Protein AF-A0A9P4NFZ3-F1 (afdb_monomer_lite)

InterPro domains:
  IPR036188 FAD/NAD(P)-binding domain superfamily [G3DSA:3.50.50.60] (1-80)

Secondary structure (DSSP, 8-state):
-HHHHHHHHHHHTT-----SGGGSEEEEEE-TTS-EEEEEETTS-EEE-S------GGGHHHHS--TT------------

Foldseek 3Di:
DVVVVVVVVCVVVPDDDDDDQQPAFPEFDADPVRDGQFGQGNVRDTDGDPDDDDPPPLCCVVHDVPVPPDDDDDDDDDDD

Organism: NCBI:txid1048955

Structure (mmCIF, N/CA/C/O backbone):
data_AF-A0A9P4NFZ3-F1
#
_entry.id   AF-A0A9P4NFZ3-F1
#
loop_
_atom_site.group_PDB
_atom_site.id
_atom_site.type_symbol
_atom_site.label_atom_id
_atom_site.label_alt_id
_atom_site.label_comp_id
_atom_site.label_asym_id
_atom_site.label_entity_id
_atom_site.label_seq_id
_atom_site.pdbx_PDB_ins_code
_atom_site.Cartn_x
_atom_site.Cartn_y
_atom_site.Cartn_z
_atom_site.occupancy
_atom_site.B_iso_or_equiv
_atom_site.auth_seq_id
_atom_site.auth_comp_id
_atom_site.auth_asym_id
_atom_site.auth_atom_id
_atom_site.pdbx_PDB_model_num
ATOM 1 N N . ASP A 1 1 ? 15.097 -4.287 -15.423 1.00 69.88 1 ASP A N 1
ATOM 2 C CA . ASP A 1 1 ? 14.092 -4.482 -16.496 1.00 69.88 1 ASP A CA 1
ATOM 3 C C . ASP A 1 1 ? 12.920 -5.402 -16.170 1.00 69.88 1 ASP A C 1
ATOM 5 O O . ASP A 1 1 ? 11.820 -5.088 -16.608 1.00 69.88 1 ASP A O 1
ATOM 9 N N . ALA A 1 2 ? 13.075 -6.456 -15.360 1.00 81.62 2 ALA A N 1
ATOM 10 C CA . ALA A 1 2 ? 11.978 -7.386 -15.040 1.00 81.62 2 ALA A CA 1
ATOM 11 C C . ALA A 1 2 ? 10.668 -6.714 -14.556 1.00 81.62 2 ALA A C 1
ATOM 13 O O . ALA A 1 2 ? 9.600 -6.993 -15.092 1.00 81.62 2 ALA A O 1
ATOM 14 N N . LEU A 1 3 ? 10.736 -5.760 -13.617 1.00 83.88 3 LEU A N 1
ATOM 15 C CA . LEU A 1 3 ? 9.542 -5.056 -13.109 1.00 83.88 3 LEU A CA 1
ATOM 16 C C . LEU A 1 3 ? 8.815 -4.234 -14.184 1.00 83.88 3 LEU A C 1
ATOM 18 O O . LEU A 1 3 ? 7.588 -4.155 -14.188 1.00 83.88 3 LEU A O 1
ATOM 22 N N . LYS A 1 4 ? 9.564 -3.646 -15.125 1.00 88.56 4 LYS A N 1
ATOM 23 C CA . LYS A 1 4 ? 8.979 -2.895 -16.244 1.00 88.56 4 LYS A CA 1
ATOM 24 C C . LYS A 1 4 ? 8.223 -3.830 -17.186 1.00 88.56 4 LYS A C 1
ATOM 26 O O . LYS A 1 4 ? 7.138 -3.478 -17.638 1.00 88.56 4 LYS A O 1
ATOM 31 N N . VAL A 1 5 ? 8.763 -5.024 -17.443 1.00 92.50 5 VAL A N 1
ATOM 32 C CA . VAL A 1 5 ? 8.103 -6.047 -18.269 1.00 92.50 5 VAL A CA 1
ATOM 33 C C . VAL A 1 5 ? 6.784 -6.485 -17.636 1.00 92.50 5 VAL A C 1
ATOM 35 O O . VAL A 1 5 ? 5.759 -6.458 -18.311 1.00 92.50 5 VAL A O 1
ATOM 38 N N . VAL A 1 6 ? 6.786 -6.790 -16.335 1.00 90.12 6 VAL A N 1
ATOM 39 C CA . VAL A 1 6 ? 5.567 -7.177 -15.603 1.00 90.12 6 VAL A CA 1
ATOM 40 C C . VAL A 1 6 ? 4.518 -6.062 -15.641 1.00 90.12 6 VAL A C 1
ATOM 42 O O . VAL A 1 6 ? 3.357 -6.321 -15.949 1.00 90.12 6 VAL A O 1
ATOM 45 N N . SER A 1 7 ? 4.919 -4.808 -15.399 1.00 88.12 7 SER A N 1
ATOM 46 C CA . SER A 1 7 ? 4.003 -3.661 -15.464 1.00 88.12 7 SER A CA 1
ATOM 47 C C . SER A 1 7 ? 3.391 -3.483 -16.857 1.00 88.12 7 SER A C 1
ATOM 49 O O . SER A 1 7 ? 2.193 -3.230 -16.982 1.00 88.12 7 SER A O 1
ATOM 51 N N . ASN A 1 8 ? 4.192 -3.642 -17.910 1.00 92.31 8 ASN A N 1
ATOM 52 C CA . ASN A 1 8 ? 3.716 -3.518 -19.284 1.00 92.31 8 ASN A CA 1
ATOM 53 C C . ASN A 1 8 ? 2.745 -4.639 -19.658 1.00 92.31 8 ASN A C 1
ATOM 55 O O . ASN A 1 8 ? 1.753 -4.371 -20.329 1.00 92.31 8 ASN A O 1
ATOM 59 N N . GLU A 1 9 ? 2.996 -5.868 -19.215 1.00 93.62 9 GLU A N 1
ATOM 60 C CA . GLU A 1 9 ? 2.094 -6.987 -19.485 1.00 93.62 9 GLU A CA 1
ATOM 61 C C . GLU A 1 9 ? 0.764 -6.835 -18.740 1.00 93.62 9 GLU A C 1
ATOM 63 O O . GLU A 1 9 ? -0.298 -6.982 -19.342 1.00 93.62 9 GLU A O 1
ATOM 68 N N . ALA A 1 10 ? 0.795 -6.405 -17.475 1.00 91.00 10 ALA A N 1
ATOM 69 C CA . ALA A 1 10 ? -0.419 -6.093 -16.722 1.00 91.00 10 ALA A CA 1
ATOM 70 C C . ALA A 1 10 ? -1.268 -5.019 -17.427 1.00 91.00 10 ALA A C 1
ATOM 72 O O . ALA A 1 10 ? -2.486 -5.162 -17.534 1.00 91.00 10 ALA A O 1
ATOM 73 N N . LYS A 1 11 ? -0.629 -3.974 -17.975 1.00 93.44 11 LYS A N 1
ATOM 74 C CA . LYS A 1 11 ? -1.321 -2.945 -18.769 1.00 93.44 11 LYS A CA 1
ATOM 75 C C . LYS A 1 11 ? -2.000 -3.522 -20.010 1.00 93.44 11 LYS A C 1
ATOM 77 O O . LYS A 1 11 ? -3.128 -3.136 -20.301 1.00 93.44 11 LYS A O 1
ATOM 82 N N . LYS A 1 12 ? -1.352 -4.448 -20.728 1.00 94.50 12 LYS A N 1
ATOM 83 C CA . LYS A 1 12 ? -1.953 -5.104 -21.907 1.00 94.50 12 LYS A CA 1
ATOM 84 C C . LYS A 1 12 ? -3.186 -5.928 -21.547 1.00 94.50 12 LYS A C 1
ATOM 86 O O . LYS A 1 12 ? -4.135 -5.953 -22.321 1.00 94.50 12 LYS A O 1
ATOM 91 N N . LEU A 1 13 ? -3.186 -6.552 -20.371 1.00 96.12 13 LEU A N 1
ATOM 92 C CA . LEU A 1 13 ? -4.331 -7.294 -19.837 1.00 96.12 13 LEU A CA 1
ATOM 93 C C . LEU A 1 13 ? -5.450 -6.381 -19.296 1.00 96.12 13 LEU A C 1
ATOM 95 O O . LEU A 1 13 ? -6.466 -6.878 -18.821 1.00 96.12 13 LEU A O 1
ATOM 99 N N . GLY A 1 14 ? -5.289 -5.054 -19.375 1.00 94.25 14 GLY A N 1
ATOM 100 C CA . GLY A 1 14 ? -6.302 -4.069 -18.988 1.00 94.25 14 GLY A CA 1
ATOM 101 C C . GLY A 1 14 ? -6.104 -3.449 -17.604 1.00 94.25 14 GLY A C 1
ATOM 102 O O . GLY A 1 14 ? -6.918 -2.621 -17.190 1.00 94.25 14 GLY A O 1
ATOM 103 N N . ALA A 1 15 ? -5.029 -3.789 -16.884 1.00 92.38 15 ALA A N 1
ATOM 104 C CA . ALA A 1 15 ? -4.743 -3.170 -15.595 1.00 92.38 15 ALA A CA 1
ATOM 105 C C . ALA A 1 15 ? -4.369 -1.689 -15.767 1.00 92.38 15 ALA A C 1
ATOM 107 O O . ALA A 1 15 ? -3.479 -1.323 -16.541 1.00 92.38 15 ALA A O 1
ATOM 108 N N . LYS A 1 16 ? -5.014 -0.817 -14.991 1.00 91.75 16 LYS A N 1
ATOM 109 C CA . LYS A 1 16 ? -4.666 0.605 -14.933 1.00 91.75 16 LYS A CA 1
ATOM 110 C C . LYS A 1 16 ? -3.539 0.803 -13.927 1.00 91.75 16 LYS A C 1
ATOM 112 O O . LYS A 1 16 ? -3.769 0.798 -12.724 1.00 91.75 16 LYS A O 1
ATOM 117 N N . VAL A 1 17 ? -2.321 0.994 -14.425 1.00 88.88 17 VAL A N 1
ATOM 118 C CA . VAL A 1 17 ? -1.169 1.349 -13.584 1.00 88.88 17 VAL A CA 1
ATOM 119 C C . VAL A 1 17 ? -1.047 2.867 -13.547 1.00 88.88 17 VAL A C 1
ATOM 121 O O . VAL A 1 17 ? -0.776 3.495 -14.572 1.00 88.88 17 VAL A O 1
ATOM 124 N N . VAL A 1 18 ? -1.248 3.438 -12.366 1.00 89.12 18 VAL A N 1
ATOM 125 C CA . VAL A 1 18 ? -1.187 4.877 -12.098 1.00 89.12 18 VAL A CA 1
ATOM 126 C C . VAL A 1 18 ? -0.005 5.188 -11.180 1.00 89.12 18 VAL A C 1
ATOM 128 O O . VAL A 1 18 ? 0.386 4.358 -10.363 1.00 89.12 18 VAL A O 1
ATOM 131 N N . SER A 1 19 ? 0.599 6.364 -11.340 1.00 88.69 19 SER A N 1
ATOM 132 C CA . SER A 1 19 ? 1.761 6.800 -10.555 1.00 88.69 19 SER A CA 1
ATOM 133 C C . SER A 1 19 ? 1.797 8.321 -10.422 1.00 88.69 19 SER A C 1
ATOM 135 O O . SER A 1 19 ? 1.275 9.021 -11.290 1.00 88.69 19 SER A O 1
ATOM 137 N N . GLY A 1 20 ? 2.474 8.824 -9.389 1.00 88.38 20 GLY A N 1
ATOM 138 C CA . GLY A 1 20 ? 2.641 10.254 -9.107 1.00 88.38 20 GLY A CA 1
ATOM 139 C C . GLY A 1 20 ? 1.791 10.735 -7.922 1.00 88.38 20 GLY A C 1
ATOM 140 O O . GLY A 1 20 ? 0.957 9.970 -7.443 1.00 88.38 20 GLY A O 1
ATOM 141 N N . PRO A 1 21 ? 1.957 11.997 -7.478 1.00 85.50 21 PRO A N 1
ATOM 142 C CA . PRO A 1 21 ? 1.383 12.504 -6.221 1.00 85.50 21 PRO A CA 1
ATOM 143 C C . PRO A 1 21 ? -0.137 12.345 -6.103 1.00 85.50 21 PRO A C 1
ATOM 145 O O . PRO A 1 21 ? -0.658 12.026 -5.043 1.00 85.50 21 PRO A O 1
ATOM 148 N N . SER A 1 22 ? -0.869 12.470 -7.215 1.00 86.62 22 SER A N 1
ATOM 149 C CA . SER A 1 22 ? -2.328 12.265 -7.248 1.00 86.62 22 SER A CA 1
ATOM 150 C C . SER A 1 22 ? -2.786 10.823 -7.004 1.00 86.62 22 SER A C 1
ATOM 152 O O . SER A 1 22 ? -3.988 10.562 -6.966 1.00 86.62 22 SER A O 1
ATOM 154 N N . TRP A 1 23 ? -1.840 9.892 -6.898 1.00 86.94 23 TRP A N 1
ATOM 155 C CA . TRP A 1 23 ? -2.048 8.470 -6.641 1.00 86.94 23 TRP A CA 1
ATOM 156 C C . TRP A 1 23 ? -1.122 7.932 -5.540 1.00 86.94 23 TRP A C 1
ATOM 158 O O . TRP A 1 23 ? -1.181 6.743 -5.235 1.00 86.94 23 TRP A O 1
ATOM 168 N N . THR A 1 24 ? -0.283 8.780 -4.934 1.00 90.06 24 THR A N 1
ATOM 169 C CA . THR A 1 24 ? 0.485 8.424 -3.738 1.00 90.06 24 THR A CA 1
ATOM 170 C C . THR A 1 24 ? -0.464 8.428 -2.550 1.00 90.06 24 THR A C 1
ATOM 172 O O . THR A 1 24 ? -1.079 9.453 -2.278 1.00 90.06 24 THR A O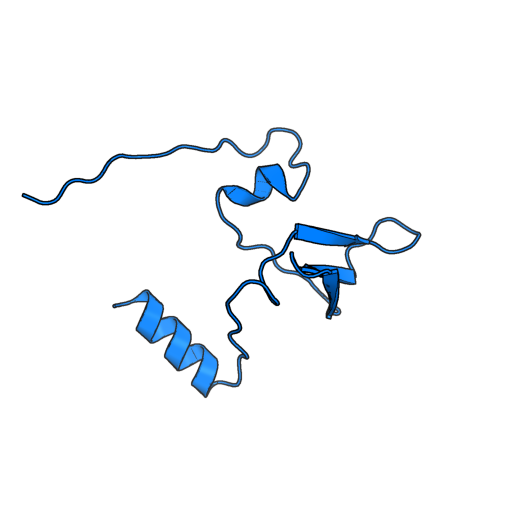 1
ATOM 175 N N . MET A 1 25 ? -0.619 7.291 -1.873 1.00 89.06 25 MET A N 1
ATOM 176 C CA . MET A 1 25 ? -1.519 7.161 -0.726 1.00 89.06 25 MET A CA 1
ATOM 177 C C . MET A 1 25 ? -0.951 7.869 0.508 1.00 89.06 25 MET A C 1
ATOM 179 O O . MET A 1 25 ? 0.167 7.573 0.918 1.00 89.06 25 MET A O 1
ATOM 183 N N . GLU A 1 26 ? -1.759 8.726 1.129 1.00 89.81 26 GLU A N 1
ATOM 184 C CA . GLU A 1 26 ? -1.472 9.346 2.429 1.00 89.81 26 GLU A CA 1
ATOM 185 C C . GLU A 1 26 ? -2.212 8.632 3.568 1.00 89.81 26 GLU A C 1
ATOM 187 O O . GLU A 1 26 ? -1.667 8.456 4.654 1.00 89.81 26 GLU A O 1
ATOM 192 N N . LYS A 1 27 ? -3.454 8.190 3.333 1.00 89.2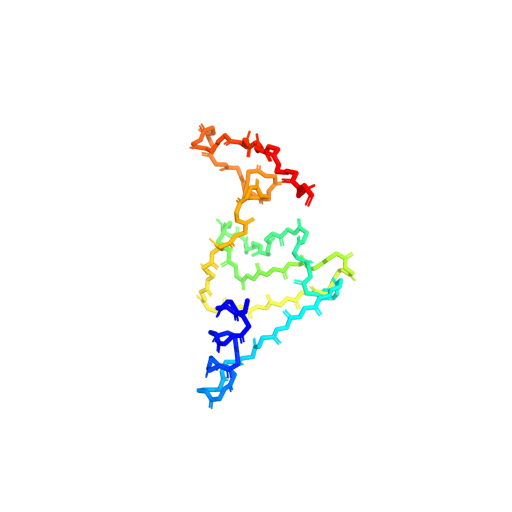5 27 LYS A N 1
ATOM 193 C CA . LYS A 1 27 ? -4.250 7.450 4.323 1.00 89.25 27 LYS A CA 1
ATOM 194 C C . LYS A 1 27 ? -5.312 6.571 3.672 1.00 89.25 27 LYS A C 1
ATOM 196 O O . LYS A 1 27 ? -5.707 6.793 2.526 1.00 89.25 27 LYS A O 1
ATOM 201 N N . LEU A 1 28 ? -5.801 5.597 4.435 1.00 90.62 28 LEU A N 1
ATOM 202 C CA . LEU A 1 28 ? -6.981 4.820 4.068 1.00 90.62 28 LEU A CA 1
ATOM 203 C C . LEU A 1 28 ? -8.247 5.671 4.204 1.00 90.62 28 LEU A C 1
ATOM 205 O O . LEU A 1 28 ? -8.380 6.475 5.130 1.00 90.62 28 LEU A O 1
ATOM 209 N N . LEU A 1 29 ? -9.181 5.463 3.283 1.00 91.94 29 LEU A N 1
ATOM 210 C CA . LEU A 1 29 ? -10.552 5.927 3.422 1.00 91.94 29 LEU A CA 1
ATOM 211 C C . LEU A 1 29 ? -11.321 4.850 4.187 1.00 91.94 29 LEU A C 1
ATOM 213 O O . LEU A 1 29 ? -11.460 3.729 3.695 1.00 91.94 29 LEU A O 1
ATOM 217 N N . LEU A 1 30 ? -11.762 5.187 5.397 1.00 91.75 30 LEU A N 1
ATOM 218 C CA . LEU A 1 30 ? -12.543 4.300 6.251 1.00 91.75 30 LEU A CA 1
ATOM 219 C C . LEU A 1 30 ? -14.002 4.752 6.274 1.00 91.75 30 LEU A C 1
ATOM 221 O O . LEU A 1 30 ? -14.280 5.953 6.253 1.00 91.75 30 LEU A O 1
ATOM 225 N N . ASP A 1 31 ? -14.926 3.802 6.328 1.00 90.25 31 ASP A N 1
ATOM 226 C CA . ASP A 1 31 ? -16.342 4.090 6.534 1.00 90.25 31 ASP A CA 1
ATOM 227 C C . ASP A 1 31 ? -16.688 4.322 8.022 1.00 90.25 31 ASP A C 1
ATOM 229 O O . ASP A 1 31 ? -15.822 4.363 8.899 1.00 90.25 31 ASP A O 1
ATOM 233 N N . GLY A 1 32 ? -17.983 4.477 8.321 1.00 87.44 32 GLY A N 1
ATOM 234 C CA . GLY A 1 32 ? -18.470 4.673 9.691 1.00 87.44 32 GLY A CA 1
ATOM 235 C C . GLY A 1 32 ? -18.294 3.464 10.622 1.00 87.44 32 GLY A C 1
ATOM 236 O O . GLY A 1 32 ? -18.426 3.624 11.835 1.00 87.44 32 GLY A O 1
ATOM 237 N N . ALA A 1 33 ? -17.998 2.278 10.084 1.00 90.56 33 ALA A N 1
ATOM 238 C CA . ALA A 1 33 ? -17.698 1.061 10.836 1.00 90.56 33 ALA A CA 1
ATOM 239 C C . ALA A 1 33 ? -16.183 0.817 10.989 1.00 90.56 33 ALA A C 1
ATOM 241 O O . ALA A 1 33 ? -15.779 -0.055 11.758 1.00 90.56 33 ALA A O 1
ATOM 242 N N . GLY A 1 34 ? -15.347 1.609 10.310 1.00 84.69 34 GLY A N 1
ATOM 243 C CA . GLY A 1 34 ? -13.894 1.457 10.293 1.00 84.69 34 GLY A CA 1
ATOM 244 C C . GLY A 1 34 ? -13.382 0.511 9.203 1.00 84.69 34 GLY A C 1
ATOM 245 O O . GLY A 1 34 ? -12.208 0.140 9.242 1.00 84.69 34 GLY A O 1
ATOM 246 N N . GLU A 1 35 ? -14.218 0.121 8.237 1.00 89.38 35 GLU A N 1
ATOM 247 C CA . GLU A 1 35 ? -13.809 -0.698 7.094 1.00 89.38 35 GLU A CA 1
ATOM 248 C C . GLU A 1 35 ? -13.152 0.153 6.001 1.00 89.38 35 GLU A C 1
ATOM 250 O O . GLU A 1 35 ? -13.591 1.266 5.705 1.00 89.38 35 GLU A O 1
ATOM 255 N N . ALA A 1 36 ? -12.089 -0.371 5.383 1.00 90.81 36 ALA A N 1
ATOM 256 C CA . ALA A 1 36 ? -11.364 0.328 4.328 1.00 90.81 36 ALA A CA 1
ATOM 257 C C .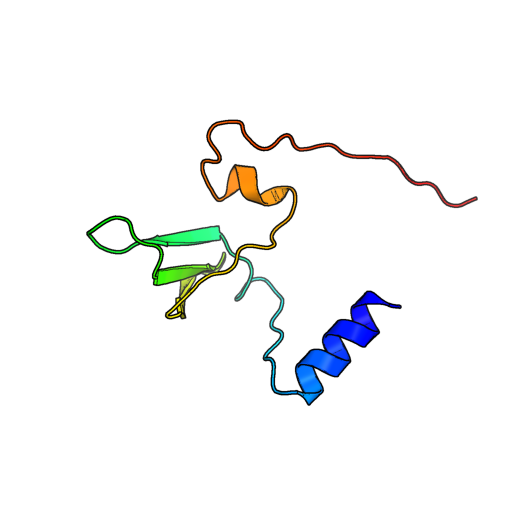 ALA A 1 36 ? -12.099 0.232 2.985 1.00 90.81 36 ALA A C 1
ATOM 259 O O . ALA A 1 36 ? -12.152 -0.831 2.370 1.00 90.81 36 ALA A O 1
ATOM 260 N N . THR A 1 37 ? -12.604 1.367 2.507 1.00 94.31 37 THR A N 1
ATOM 261 C CA . THR A 1 37 ? -13.380 1.492 1.260 1.00 94.31 37 THR A CA 1
ATOM 262 C C . THR A 1 37 ? -12.604 2.185 0.139 1.00 94.31 37 THR A C 1
ATOM 264 O O . THR A 1 37 ? -13.090 2.325 -0.985 1.00 94.31 37 THR A O 1
ATOM 267 N N . GLY A 1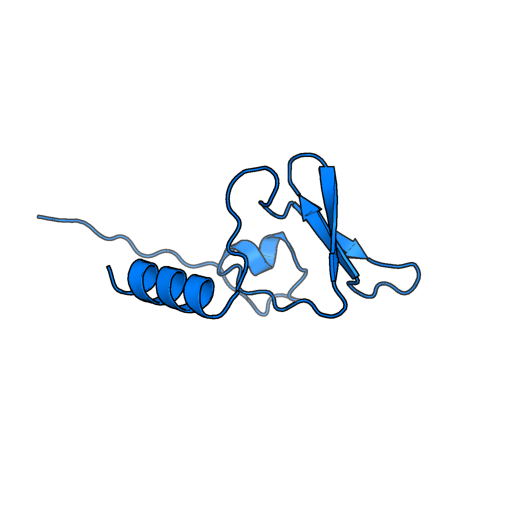 38 ? -11.380 2.637 0.419 1.00 93.12 38 GLY A N 1
ATOM 268 C CA . GLY A 1 38 ? -10.570 3.358 -0.550 1.00 93.12 38 GLY A CA 1
ATOM 269 C C . GLY A 1 38 ? -9.289 3.947 0.023 1.00 93.12 38 GLY A C 1
ATOM 270 O O . GLY A 1 38 ? -8.843 3.604 1.120 1.00 93.12 38 GLY A O 1
ATOM 271 N N . ILE A 1 39 ? -8.706 4.869 -0.738 1.00 93.38 39 ILE A N 1
ATOM 272 C CA . ILE A 1 39 ? -7.516 5.630 -0.357 1.00 93.38 39 ILE A CA 1
ATOM 273 C C . ILE A 1 39 ? -7.752 7.129 -0.523 1.00 93.38 39 ILE A C 1
ATOM 275 O O . ILE A 1 39 ? -8.505 7.563 -1.400 1.00 93.38 39 ILE A O 1
ATOM 279 N N . VAL A 1 40 ? -7.040 7.916 0.275 1.00 93.31 40 VAL A N 1
ATOM 280 C CA . VAL A 1 40 ? -6.861 9.354 0.076 1.00 93.31 40 VAL A CA 1
ATOM 281 C C . VAL A 1 40 ? -5.411 9.588 -0.323 1.00 93.31 40 VAL A C 1
ATOM 283 O O . VAL A 1 40 ? -4.488 9.116 0.346 1.00 93.31 40 VAL A O 1
ATOM 286 N N . SER A 1 41 ? -5.214 10.266 -1.449 1.00 92.62 41 SER A N 1
ATOM 287 C CA . SER A 1 41 ? -3.877 10.604 -1.945 1.00 92.62 41 SER A CA 1
ATOM 288 C C . SER A 1 41 ? -3.300 11.854 -1.278 1.00 92.62 41 SER A C 1
ATOM 290 O O . SER A 1 41 ? -4.054 12.646 -0.723 1.00 92.62 41 SER A O 1
ATOM 292 N N . GLU A 1 42 ? -1.992 12.083 -1.418 1.00 89.75 42 GLU A N 1
ATOM 293 C CA . GLU A 1 42 ? -1.273 13.260 -0.884 1.00 89.75 42 GLU A CA 1
ATOM 294 C C . GLU A 1 42 ? -1.845 14.613 -1.342 1.00 89.75 42 GLU A C 1
ATOM 296 O O . GLU A 1 42 ? -1.618 15.644 -0.717 1.00 89.75 42 GLU A O 1
ATOM 301 N N . VAL A 1 43 ? -2.585 14.638 -2.454 1.00 90.44 43 VAL A N 1
ATOM 302 C CA . VAL A 1 43 ? -3.260 15.849 -2.956 1.00 90.44 43 VAL A CA 1
ATOM 303 C C . VAL A 1 43 ? -4.722 15.946 -2.501 1.00 90.44 43 VAL A C 1
ATOM 305 O O . VAL A 1 43 ? -5.479 16.762 -3.023 1.00 90.44 43 VAL A O 1
ATOM 308 N N . GLY A 1 44 ? -5.150 15.080 -1.580 1.00 90.75 44 GLY A N 1
ATOM 309 C CA . GLY A 1 44 ? -6.514 15.008 -1.054 1.00 90.75 44 GLY A CA 1
ATOM 310 C C . GLY A 1 44 ? -7.530 14.339 -1.984 1.00 90.75 44 GLY A C 1
ATOM 311 O O . GLY A 1 44 ? -8.720 14.345 -1.685 1.00 90.75 44 GLY A O 1
ATOM 312 N N . LYS A 1 45 ? -7.106 13.757 -3.115 1.00 92.25 45 LYS A N 1
ATOM 313 C CA . LYS A 1 45 ? -8.024 13.035 -4.008 1.00 92.25 45 LYS A CA 1
ATOM 314 C C . LYS A 1 45 ? -8.387 11.686 -3.394 1.00 92.25 45 LYS A C 1
ATOM 316 O O . LYS A 1 45 ? -7.493 10.880 -3.131 1.00 92.25 45 LYS A O 1
ATOM 321 N N . GLU A 1 46 ? -9.683 11.434 -3.261 1.00 93.88 46 GLU A N 1
ATOM 322 C CA . GLU A 1 46 ? -10.242 10.160 -2.811 1.00 93.88 46 GLU A CA 1
ATOM 323 C C . GLU A 1 46 ? -10.419 9.186 -3.983 1.00 93.88 46 GLU A C 1
ATOM 325 O O . GLU A 1 46 ? -10.695 9.573 -5.123 1.00 93.88 46 GLU A O 1
ATOM 330 N N . SER A 1 47 ? -10.208 7.897 -3.734 1.00 91.94 47 SER A N 1
ATOM 331 C CA . SER A 1 47 ? -10.421 6.828 -4.713 1.00 91.94 47 SER A CA 1
ATOM 332 C C . SER A 1 47 ? -10.981 5.600 -4.011 1.00 91.94 47 SER A C 1
ATOM 334 O O . SER A 1 47 ? -10.329 5.048 -3.129 1.00 91.94 47 SER A O 1
ATOM 336 N N . VAL A 1 48 ? -12.187 5.194 -4.410 1.00 94.19 48 VAL A N 1
ATOM 337 C CA . VAL A 1 48 ? -12.937 4.084 -3.807 1.00 94.19 48 VAL A CA 1
ATOM 338 C C . VAL A 1 48 ? -12.721 2.777 -4.566 1.00 94.19 48 VAL A C 1
ATOM 340 O O . VAL A 1 48 ? -12.522 2.789 -5.785 1.00 94.19 48 VAL A O 1
ATOM 343 N N . ALA A 1 49 ? -12.764 1.658 -3.847 1.00 91.38 49 ALA A N 1
ATOM 344 C CA . ALA A 1 49 ? -12.700 0.312 -4.406 1.00 91.38 49 ALA A CA 1
ATOM 345 C C . ALA A 1 49 ? -13.444 -0.685 -3.507 1.00 91.38 49 ALA A C 1
ATOM 347 O O . ALA A 1 49 ? -13.445 -0.537 -2.289 1.00 91.38 49 ALA A O 1
ATOM 348 N N . ASP A 1 50 ? -14.006 -1.738 -4.104 1.00 88.50 50 ASP A N 1
ATOM 349 C CA . ASP A 1 50 ? -14.703 -2.805 -3.366 1.00 88.50 50 ASP A CA 1
ATOM 350 C C . ASP A 1 50 ? -13.746 -3.684 -2.540 1.00 88.50 50 ASP A C 1
ATOM 352 O O . ASP A 1 50 ? -14.156 -4.383 -1.619 1.00 88.50 50 ASP A O 1
ATOM 356 N N . GLY A 1 51 ? -12.456 -3.672 -2.883 1.00 88.12 51 GLY A N 1
ATOM 357 C CA . GLY A 1 51 ? -11.419 -4.401 -2.168 1.00 88.12 51 GLY A CA 1
ATOM 358 C C . GLY A 1 51 ? -10.054 -3.756 -2.364 1.00 88.12 51 GLY A C 1
ATOM 359 O O . GLY A 1 51 ? -9.706 -3.316 -3.462 1.00 88.12 51 GLY A O 1
ATOM 360 N N . LEU A 1 52 ? -9.274 -3.706 -1.286 1.00 89.56 52 LEU A N 1
ATOM 361 C CA . LEU A 1 52 ? -7.934 -3.131 -1.279 1.00 89.56 52 LEU A CA 1
ATOM 362 C C . LEU A 1 52 ? -6.899 -4.205 -0.945 1.00 89.56 52 LEU A C 1
ATOM 364 O O . LEU A 1 52 ? -6.989 -4.885 0.074 1.00 89.56 52 LEU A O 1
ATOM 368 N N . VAL A 1 53 ? -5.872 -4.315 -1.788 1.00 89.00 53 VAL A N 1
ATOM 369 C CA . VAL A 1 53 ? -4.685 -5.140 -1.529 1.00 89.00 53 VAL A CA 1
ATOM 370 C C . VAL A 1 53 ? -3.490 -4.210 -1.363 1.00 89.00 53 VAL A C 1
ATOM 372 O O . VAL A 1 53 ? -3.084 -3.534 -2.308 1.00 89.00 53 VAL A O 1
ATOM 375 N N . MET A 1 54 ? -2.924 -4.156 -0.156 1.00 85.38 54 MET A N 1
ATOM 376 C CA . MET A 1 54 ? -1.799 -3.272 0.149 1.00 85.38 54 MET A CA 1
ATOM 377 C C . MET A 1 54 ? -0.459 -3.967 -0.098 1.00 85.38 54 MET A C 1
ATOM 379 O O . MET A 1 54 ? -0.086 -4.908 0.596 1.00 85.38 54 MET A O 1
ATOM 383 N N . CYS A 1 55 ? 0.291 -3.461 -1.077 1.00 85.62 55 CYS A N 1
ATOM 384 C CA . CYS A 1 55 ? 1.636 -3.932 -1.426 1.00 85.62 55 C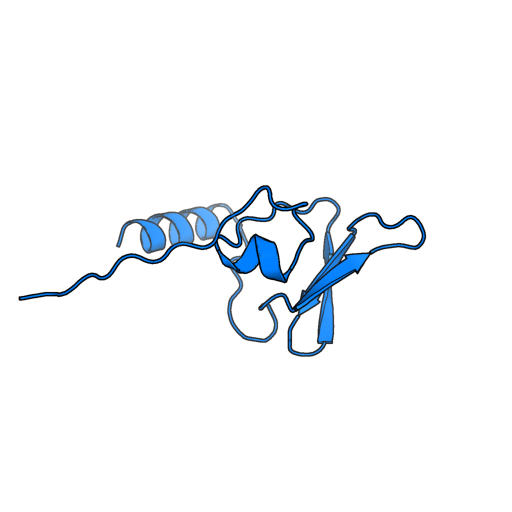YS A CA 1
ATOM 385 C C . CYS A 1 55 ? 2.666 -2.789 -1.346 1.00 85.62 55 CYS A C 1
ATOM 387 O O . CYS A 1 55 ? 3.464 -2.593 -2.258 1.00 85.62 55 CYS A O 1
ATOM 389 N N . ILE A 1 56 ? 2.626 -2.006 -0.266 1.00 82.00 56 ILE A N 1
ATOM 390 C CA . ILE A 1 56 ? 3.381 -0.745 -0.099 1.00 82.00 56 ILE A CA 1
ATOM 391 C C . ILE A 1 56 ? 4.744 -0.913 0.603 1.00 82.00 56 ILE A C 1
ATOM 393 O O . ILE A 1 56 ? 5.409 0.063 0.952 1.00 82.00 56 ILE A O 1
ATOM 397 N N . GLY A 1 57 ? 5.202 -2.157 0.775 1.00 82.69 57 GLY A N 1
ATOM 398 C CA . GLY A 1 57 ? 6.534 -2.470 1.292 1.00 82.69 57 GLY A CA 1
ATOM 399 C C . GLY A 1 57 ? 6.791 -1.862 2.673 1.00 82.69 57 GLY A C 1
ATOM 400 O O . GLY A 1 57 ? 5.965 -1.985 3.575 1.00 82.69 57 GLY A O 1
ATOM 401 N N . VAL A 1 58 ? 7.937 -1.197 2.832 1.00 69.00 58 VAL A N 1
ATOM 402 C CA . VAL A 1 58 ? 8.396 -0.625 4.113 1.00 69.00 58 VAL A CA 1
ATOM 403 C C . VAL A 1 58 ? 7.467 0.475 4.648 1.00 69.00 58 VAL A C 1
ATOM 405 O O . VAL A 1 58 ? 7.379 0.658 5.857 1.00 69.00 58 VAL A O 1
ATOM 408 N N . TRP A 1 59 ? 6.713 1.149 3.777 1.00 74.56 59 TRP A N 1
ATOM 409 C CA . TRP A 1 59 ? 5.757 2.195 4.162 1.00 74.56 59 TRP A CA 1
ATOM 410 C C . TRP A 1 59 ? 4.448 1.647 4.745 1.00 74.56 59 TRP A C 1
ATOM 412 O O . TRP A 1 59 ? 3.596 2.417 5.181 1.00 74.56 59 TRP A O 1
ATOM 422 N N . SER A 1 60 ? 4.272 0.321 4.781 1.00 72.00 60 SER A N 1
ATOM 423 C CA . SER A 1 60 ? 3.068 -0.294 5.357 1.00 72.00 60 SER A CA 1
ATOM 424 C C . SER A 1 60 ? 2.889 0.073 6.827 1.00 72.00 60 SER A C 1
ATOM 426 O O . SER A 1 60 ? 1.767 0.310 7.253 1.00 72.00 60 SER A O 1
ATOM 428 N N . ASP A 1 61 ? 3.987 0.180 7.576 1.00 65.88 61 ASP A N 1
ATOM 429 C CA . ASP A 1 61 ? 3.953 0.450 9.018 1.00 65.88 61 ASP A CA 1
ATOM 430 C C . ASP A 1 61 ? 3.648 1.918 9.359 1.00 65.88 61 ASP A C 1
ATOM 432 O O . ASP A 1 61 ? 3.158 2.223 10.439 1.00 65.88 61 ASP A O 1
ATOM 436 N N . SER A 1 62 ? 3.896 2.845 8.426 1.00 72.75 62 SER A N 1
ATOM 437 C CA . SER A 1 62 ? 3.543 4.261 8.601 1.00 72.75 62 SER A CA 1
ATOM 438 C C . SER A 1 62 ? 2.097 4.573 8.215 1.00 72.75 62 SER A C 1
ATOM 440 O O . SER A 1 62 ? 1.572 5.608 8.611 1.00 72.75 62 SER A O 1
ATOM 442 N N . LEU A 1 63 ? 1.474 3.710 7.407 1.00 73.56 63 LEU A N 1
ATOM 443 C CA . LEU A 1 63 ? 0.154 3.935 6.807 1.00 73.56 63 LEU A CA 1
ATOM 444 C C . LEU A 1 63 ? -0.938 3.042 7.410 1.00 73.56 63 LEU A C 1
ATOM 446 O O . LEU A 1 63 ? -2.118 3.386 7.351 1.00 73.56 63 L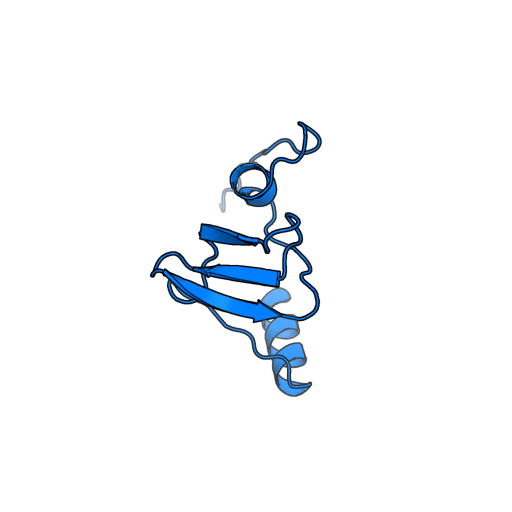EU A O 1
ATOM 450 N N . LEU A 1 64 ? -0.549 1.916 8.007 1.00 77.75 64 LEU A N 1
ATOM 451 C CA . LEU A 1 64 ? -1.417 1.020 8.754 1.00 77.75 64 LEU A CA 1
ATOM 452 C C . LEU A 1 64 ? -0.773 0.719 10.107 1.00 77.75 64 LEU A C 1
ATOM 454 O O . LEU A 1 64 ? 0.409 0.397 10.178 1.00 77.75 64 LEU A O 1
ATOM 458 N N . ASP A 1 65 ? -1.567 0.741 11.176 1.00 76.19 65 ASP A N 1
ATOM 459 C CA . ASP A 1 65 ? -1.115 0.217 12.463 1.00 76.19 65 ASP A CA 1
ATOM 460 C C . ASP A 1 65 ? -0.991 -1.312 12.383 1.00 76.19 65 ASP A C 1
ATOM 462 O O . ASP A 1 65 ? -1.977 -2.047 12.498 1.00 76.19 65 ASP A O 1
ATOM 466 N N . THR A 1 66 ? 0.233 -1.800 12.174 1.00 76.38 66 THR A N 1
ATOM 467 C CA . THR A 1 66 ? 0.503 -3.237 12.037 1.00 76.38 66 THR A CA 1
ATOM 468 C C . THR A 1 66 ? 0.687 -3.958 13.369 1.00 76.38 66 THR A C 1
ATOM 470 O O . THR A 1 66 ? 1.005 -5.149 13.382 1.00 76.38 66 THR A O 1
ATOM 473 N N . LYS A 1 67 ? 0.472 -3.282 14.509 1.00 79.12 67 LYS A N 1
ATOM 474 C CA . LYS A 1 67 ? 0.665 -3.853 15.854 1.00 79.12 67 LYS A CA 1
ATOM 475 C C . LYS A 1 67 ? 2.057 -4.473 16.030 1.00 79.12 67 LYS A C 1
ATOM 477 O O . LYS A 1 67 ? 2.196 -5.561 16.584 1.00 79.12 67 LYS A O 1
ATOM 482 N N . SER A 1 68 ? 3.080 -3.778 15.525 1.00 76.00 68 SER A N 1
ATOM 483 C CA . SER A 1 68 ? 4.493 -4.189 15.587 1.00 76.00 68 SER A CA 1
ATOM 484 C C . SER A 1 68 ? 4.825 -5.487 14.839 1.00 76.00 68 SER A C 1
ATOM 486 O O . SER A 1 68 ? 5.843 -6.119 15.120 1.00 76.00 68 SER A O 1
ATOM 488 N N . GLN A 1 69 ? 3.994 -5.895 13.876 1.00 78.62 69 GLN A N 1
ATOM 489 C CA . GLN A 1 69 ? 4.268 -7.069 13.040 1.00 78.62 69 GLN A CA 1
ATOM 490 C C . GLN A 1 69 ? 5.306 -6.787 11.949 1.00 78.62 69 GLN A C 1
ATOM 492 O O . GLN A 1 69 ? 5.909 -7.723 11.423 1.00 78.62 69 GLN A O 1
ATOM 497 N N . LEU A 1 70 ? 5.534 -5.515 11.609 1.00 76.62 70 LEU A N 1
ATOM 498 C CA . LEU A 1 70 ? 6.521 -5.106 10.618 1.00 76.62 70 LEU A CA 1
ATOM 499 C C . LEU A 1 70 ? 7.697 -4.375 11.271 1.00 76.62 70 LEU A C 1
ATOM 501 O O . LEU A 1 70 ? 7.537 -3.595 12.203 1.00 76.62 70 LEU A O 1
ATOM 505 N N . GLN A 1 71 ? 8.900 -4.619 10.746 1.00 77.00 71 GLN A N 1
ATOM 506 C CA . GLN A 1 71 ? 10.093 -3.847 11.077 1.00 77.00 71 GLN A CA 1
ATOM 507 C C . GLN A 1 71 ? 10.765 -3.378 9.786 1.00 77.00 71 GLN A C 1
ATOM 509 O O . GLN A 1 71 ? 11.258 -4.188 8.997 1.00 77.00 71 GLN A O 1
ATOM 514 N N . ALA A 1 72 ? 10.828 -2.063 9.591 1.00 77.19 72 ALA A N 1
ATOM 515 C CA . ALA A 1 72 ? 11.555 -1.449 8.488 1.00 77.19 72 ALA A CA 1
ATOM 516 C C . ALA A 1 72 ? 13.067 -1.720 8.607 1.00 77.19 72 ALA A C 1
ATOM 518 O O . ALA A 1 72 ? 13.693 -1.372 9.609 1.00 77.19 72 ALA A O 1
ATOM 519 N N . ARG A 1 73 ? 13.673 -2.327 7.579 1.00 79.81 73 ARG A N 1
ATOM 520 C CA . ARG A 1 73 ? 15.127 -2.537 7.478 1.00 79.81 73 ARG A CA 1
ATOM 521 C C . ARG A 1 73 ? 15.639 -2.092 6.112 1.00 79.81 73 ARG A C 1
ATOM 523 O O . ARG A 1 73 ? 14.948 -2.244 5.108 1.00 79.81 73 ARG A O 1
ATOM 530 N N . CYS A 1 74 ? 16.851 -1.546 6.090 1.00 82.88 74 CYS A N 1
ATOM 531 C CA . CYS A 1 74 ? 17.522 -1.055 4.889 1.00 82.88 74 CYS A CA 1
ATOM 532 C C . CYS A 1 74 ? 18.876 -1.759 4.719 1.00 82.88 74 CYS A C 1
ATOM 534 O O . CYS A 1 74 ? 19.561 -2.028 5.706 1.00 82.88 74 CYS A O 1
ATOM 536 N N . TRP A 1 75 ? 19.255 -2.032 3.469 1.00 83.38 75 TRP A N 1
ATOM 537 C CA . TRP A 1 75 ? 20.569 -2.547 3.081 1.00 83.38 75 TRP A CA 1
ATOM 538 C C . TRP A 1 75 ? 21.243 -1.565 2.124 1.00 83.38 75 TRP A C 1
ATOM 540 O O . TRP A 1 75 ? 20.572 -0.921 1.318 1.00 83.38 75 TRP A O 1
ATOM 550 N N . ILE A 1 76 ? 22.570 -1.462 2.205 1.00 84.00 76 ILE A N 1
ATOM 551 C CA . ILE A 1 76 ? 23.366 -0.568 1.359 1.00 84.00 76 ILE A CA 1
ATOM 552 C C . ILE A 1 76 ? 23.905 -1.358 0.163 1.00 84.00 76 ILE A C 1
ATOM 554 O O . ILE A 1 76 ? 24.466 -2.440 0.323 1.00 84.00 76 ILE A O 1
ATOM 558 N N . LEU A 1 77 ? 23.743 -0.791 -1.029 1.00 88.12 77 LEU A N 1
ATOM 559 C CA . LEU A 1 77 ? 24.255 -1.286 -2.305 1.00 88.12 77 LEU A CA 1
ATOM 560 C C . LEU A 1 77 ? 25.188 -0.217 -2.885 1.00 88.12 77 LEU A C 1
ATOM 562 O O . LEU A 1 77 ? 24.820 0.955 -2.919 1.00 88.12 77 LEU A O 1
ATOM 566 N N . ALA A 1 78 ? 26.359 -0.622 -3.374 1.00 83.38 78 ALA A N 1
ATOM 567 C CA . ALA A 1 78 ? 27.267 0.233 -4.134 1.00 83.38 78 ALA A CA 1
ATOM 568 C C . ALA A 1 78 ? 27.651 -0.453 -5.451 1.00 83.38 78 ALA A C 1
ATOM 570 O O . ALA A 1 78 ? 27.809 -1.674 -5.493 1.00 83.38 78 ALA A O 1
ATOM 571 N N . HIS A 1 79 ? 27.787 0.333 -6.519 1.00 77.25 79 HIS A N 1
ATOM 572 C CA . HIS A 1 79 ? 28.365 -0.122 -7.783 1.00 77.25 79 HIS A CA 1
ATOM 573 C C . HIS A 1 79 ? 29.848 0.263 -7.802 1.00 77.25 79 HIS A C 1
ATOM 575 O O . HIS A 1 79 ? 30.191 1.369 -7.385 1.00 77.25 79 HIS A O 1
ATOM 581 N N . THR A 1 80 ? 30.704 -0.654 -8.250 1.00 59.19 80 THR A N 1
ATOM 582 C CA . THR A 1 80 ? 32.136 -0.415 -8.494 1.00 59.19 80 THR A CA 1
ATOM 583 C C . THR A 1 80 ? 32.371 0.226 -9.847 1.00 59.19 80 THR A C 1
ATOM 585 O O . THR A 1 80 ? 31.706 -0.238 -10.804 1.00 59.19 80 THR A O 1
#

pLDDT: mean 85.83, std 7.61, range [59.19, 96.12]

Sequence (80 aa):
DALKVVSNEAKKLGAKVVSGPSWTMEKLLLDGAGEATGIVSEVGKESVADGLVMCIGVWSDSLLDTKSQLQARCWILAHT

Radius of gyration: 15.67 Å; chains: 1; bounding box: 51×23×38 Å